Protein AF-A0A5N6IP30-F1 (afdb_monomer)

Structure (mmCIF, N/CA/C/O backbone):
data_AF-A0A5N6IP30-F1
#
_entry.id   AF-A0A5N6IP30-F1
#
loop_
_atom_site.group_PDB
_atom_site.id
_atom_site.type_symbol
_atom_site.label_atom_id
_atom_site.label_alt_id
_atom_site.label_comp_id
_atom_site.label_asym_id
_atom_site.label_entity_id
_atom_site.label_seq_id
_atom_site.pdbx_PDB_ins_code
_atom_site.Cartn_x
_atom_site.Cartn_y
_atom_site.Cartn_z
_atom_site.occupancy
_atom_site.B_iso_or_equiv
_atom_site.auth_seq_id
_atom_site.auth_comp_id
_atom_site.auth_asym_id
_atom_site.auth_atom_id
_atom_site.pdbx_PDB_model_num
ATOM 1 N N . MET A 1 1 ? -57.086 -64.176 5.648 1.00 40.88 1 MET A N 1
ATOM 2 C CA . MET A 1 1 ? -56.825 -62.726 5.551 1.00 40.88 1 MET A CA 1
ATOM 3 C C . MET A 1 1 ? -55.637 -62.489 4.635 1.00 40.88 1 MET A C 1
ATOM 5 O O . MET A 1 1 ? -54.570 -63.007 4.936 1.00 40.88 1 MET A O 1
ATOM 9 N N . PRO A 1 2 ? -55.810 -61.729 3.547 1.00 39.50 2 PRO A N 1
ATOM 10 C CA . PRO A 1 2 ? -54.737 -60.909 3.003 1.00 39.50 2 PRO A CA 1
ATOM 11 C C . PRO A 1 2 ? -55.154 -59.432 3.009 1.00 39.50 2 PRO A C 1
ATOM 13 O O . PRO A 1 2 ? -56.150 -59.035 2.406 1.00 39.50 2 PRO A O 1
ATOM 16 N N . THR A 1 3 ? -54.393 -58.635 3.749 1.00 39.88 3 THR A N 1
ATOM 17 C CA . THR A 1 3 ? -54.582 -57.197 3.942 1.00 39.88 3 THR A CA 1
ATOM 18 C C . THR A 1 3 ? -54.151 -56.447 2.683 1.00 39.88 3 THR A C 1
ATOM 20 O O . THR A 1 3 ? -52.985 -56.484 2.297 1.00 39.88 3 THR A O 1
ATOM 23 N N . ILE A 1 4 ? -55.097 -55.768 2.035 1.00 46.53 4 ILE A N 1
ATOM 24 C CA . ILE A 1 4 ? -54.843 -54.873 0.902 1.00 46.53 4 ILE A CA 1
ATOM 25 C C . ILE A 1 4 ? -54.331 -53.545 1.469 1.00 46.53 4 ILE A C 1
ATOM 27 O O . ILE A 1 4 ? -55.055 -52.847 2.175 1.00 46.53 4 ILE A O 1
ATOM 31 N N . VAL A 1 5 ? -53.080 -53.199 1.167 1.00 50.31 5 VAL A N 1
ATOM 32 C CA . VAL A 1 5 ? -52.480 -51.899 1.504 1.00 50.31 5 VAL A CA 1
ATOM 33 C C . VAL A 1 5 ? -52.695 -50.948 0.317 1.00 50.31 5 VAL A C 1
ATOM 35 O O . VAL A 1 5 ? -52.409 -51.339 -0.820 1.00 50.31 5 VAL A O 1
ATOM 38 N N . PRO A 1 6 ? -53.202 -49.717 0.513 1.00 44.88 6 PRO A N 1
ATOM 39 C CA . PRO A 1 6 ? -53.443 -48.798 -0.592 1.00 44.88 6 PRO A CA 1
ATOM 40 C C . PRO A 1 6 ? -52.127 -48.219 -1.134 1.00 44.88 6 PRO A C 1
ATOM 42 O O . PRO A 1 6 ? -51.215 -47.872 -0.386 1.00 44.88 6 PRO A O 1
ATOM 45 N N . LYS A 1 7 ? -52.041 -48.100 -2.466 1.00 46.06 7 LYS A N 1
ATOM 46 C CA . LYS A 1 7 ? -50.934 -47.451 -3.183 1.00 46.06 7 LYS A CA 1
ATOM 47 C C . LYS A 1 7 ? -50.895 -45.956 -2.851 1.00 46.06 7 LYS A C 1
ATOM 49 O O . LYS A 1 7 ? -51.679 -45.180 -3.395 1.00 46.06 7 LYS A O 1
ATOM 54 N N . THR A 1 8 ? -49.959 -45.546 -2.002 1.00 44.69 8 THR A N 1
ATOM 55 C CA . THR A 1 8 ? -49.670 -44.129 -1.755 1.00 44.69 8 THR A CA 1
ATOM 56 C C . THR A 1 8 ? -48.945 -43.526 -2.956 1.00 44.69 8 THR A C 1
ATOM 58 O O . THR A 1 8 ? -47.871 -43.971 -3.360 1.00 44.69 8 THR A O 1
ATOM 61 N N . LYS A 1 9 ? -49.562 -42.498 -3.536 1.00 42.03 9 LYS A N 1
ATOM 62 C CA . LYS A 1 9 ? -49.030 -41.656 -4.609 1.00 42.03 9 LYS A CA 1
ATOM 63 C C . LYS A 1 9 ? -47.866 -40.835 -4.035 1.00 42.03 9 LYS A C 1
ATOM 65 O O . LYS A 1 9 ? -48.090 -39.955 -3.209 1.00 42.03 9 LYS A O 1
ATOM 70 N N . VAL A 1 10 ? -46.630 -41.132 -4.435 1.00 38.47 10 VAL A N 1
ATOM 71 C CA . VAL A 1 10 ? -45.460 -40.320 -4.063 1.00 38.47 10 VAL A CA 1
ATOM 72 C C . VAL A 1 10 ? -45.526 -39.017 -4.856 1.00 38.47 10 VAL A C 1
ATOM 74 O O . VAL A 1 10 ? -45.307 -39.005 -6.065 1.00 38.47 10 VAL A O 1
ATOM 77 N N . ILE A 1 11 ? -45.873 -37.921 -4.185 1.00 40.28 11 ILE A N 1
ATOM 78 C CA . ILE A 1 11 ? -45.711 -36.571 -4.726 1.00 40.28 11 ILE A CA 1
ATOM 79 C C . ILE A 1 11 ? -44.256 -36.184 -4.459 1.00 40.28 11 ILE A C 1
ATOM 81 O O . ILE A 1 11 ? -43.878 -35.921 -3.320 1.00 40.28 11 ILE A O 1
ATOM 85 N N . LEU A 1 12 ? -43.429 -36.194 -5.506 1.00 36.91 12 LEU A N 1
ATOM 86 C CA . LEU A 1 12 ? -42.107 -35.574 -5.477 1.00 36.91 12 LEU A CA 1
ATOM 87 C C . LEU A 1 12 ? -42.297 -34.063 -5.309 1.00 36.91 12 LEU A C 1
ATOM 89 O O . LEU A 1 12 ? -42.649 -33.365 -6.259 1.00 36.91 12 LEU A O 1
ATOM 93 N N . LEU A 1 13 ? -42.080 -33.561 -4.094 1.00 36.84 13 LEU A N 1
ATOM 94 C CA . LEU A 1 13 ? -41.801 -32.143 -3.895 1.00 36.84 13 LEU A CA 1
ATOM 95 C C . LEU A 1 13 ? -40.489 -31.821 -4.627 1.00 36.84 13 LEU A C 1
ATOM 97 O O . LEU A 1 13 ? -39.550 -32.622 -4.544 1.00 36.84 13 LEU A O 1
ATOM 101 N N . PRO A 1 14 ? -40.393 -30.691 -5.348 1.00 39.78 14 PRO A N 1
ATOM 102 C CA . PRO A 1 14 ? -39.142 -30.305 -5.970 1.00 39.78 14 PRO A CA 1
ATOM 103 C C . PRO A 1 14 ? -38.099 -30.145 -4.865 1.00 39.78 14 PRO A C 1
ATOM 105 O O . PRO A 1 14 ? -38.261 -29.346 -3.942 1.00 39.78 14 PRO A O 1
ATOM 108 N N . VAL A 1 15 ? -37.040 -30.949 -4.956 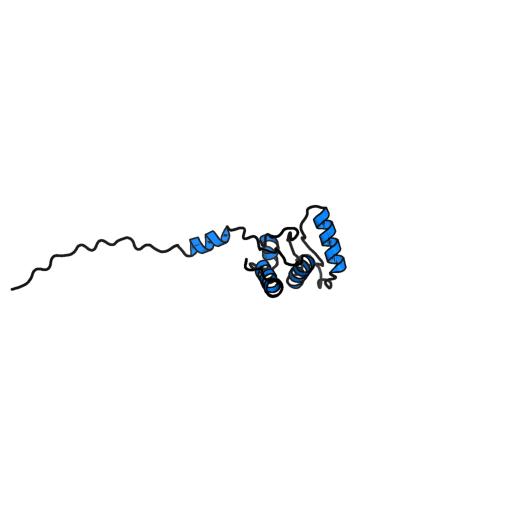1.00 40.53 15 VAL A N 1
ATOM 109 C CA . VAL A 1 15 ? -35.828 -30.778 -4.162 1.00 40.53 15 VAL A CA 1
ATOM 110 C C . VAL A 1 15 ? -35.389 -29.343 -4.396 1.00 40.53 15 VAL A C 1
ATOM 112 O O . VAL A 1 15 ? -35.053 -28.976 -5.522 1.00 40.53 15 VAL A O 1
ATOM 115 N N . HIS A 1 16 ? -35.436 -28.524 -3.346 1.00 41.59 16 HIS A N 1
ATOM 116 C CA . HIS A 1 16 ? -34.741 -27.250 -3.328 1.00 41.59 16 HIS A CA 1
ATOM 117 C C . HIS A 1 16 ? -33.266 -27.566 -3.573 1.00 41.59 16 HIS A C 1
ATOM 119 O O . HIS A 1 16 ? -32.516 -27.919 -2.664 1.00 41.59 16 HIS A O 1
ATOM 125 N N . THR A 1 17 ? -32.853 -27.493 -4.836 1.00 45.25 17 THR A N 1
ATOM 126 C CA . THR A 1 17 ? -31.457 -27.332 -5.193 1.00 45.25 17 THR A CA 1
ATOM 127 C C . THR A 1 17 ? -31.031 -26.051 -4.500 1.00 45.25 17 THR A C 1
ATOM 129 O O . THR A 1 17 ? -31.531 -24.973 -4.834 1.00 45.25 17 THR A O 1
ATOM 132 N N . GLY A 1 18 ? -30.204 -26.199 -3.463 1.00 46.44 18 GLY A N 1
ATOM 133 C CA . GLY A 1 18 ? -29.631 -25.090 -2.712 1.00 46.44 18 GLY A CA 1
ATOM 134 C C . GLY A 1 18 ? -28.986 -24.054 -3.636 1.00 46.44 18 GLY A C 1
ATOM 135 O O . GLY A 1 18 ? -28.799 -24.321 -4.828 1.00 46.44 18 GLY A O 1
ATOM 136 N N . PRO A 1 19 ? -28.651 -22.862 -3.111 1.00 43.72 19 PRO A N 1
ATOM 137 C CA . PRO A 1 19 ? -28.118 -21.789 -3.931 1.00 43.72 19 PRO A CA 1
ATOM 138 C C . PRO A 1 19 ? -26.917 -22.324 -4.703 1.00 43.72 19 PRO A C 1
ATOM 140 O O . PRO A 1 19 ? -25.958 -22.845 -4.128 1.00 43.72 19 PRO A O 1
ATOM 143 N N . CYS A 1 20 ? -27.043 -22.269 -6.029 1.00 38.72 20 CYS A N 1
ATOM 144 C CA . CYS A 1 20 ? -26.030 -22.703 -6.967 1.00 38.72 20 CYS A CA 1
ATOM 145 C C . CYS A 1 20 ? -24.698 -22.093 -6.515 1.00 38.72 20 CYS A C 1
ATOM 147 O O . CYS A 1 20 ? -24.625 -20.881 -6.302 1.00 38.72 20 CYS A O 1
ATOM 149 N N . LYS A 1 21 ? -23.653 -22.909 -6.331 1.00 47.88 21 LYS A N 1
ATOM 150 C CA . LYS A 1 21 ? -22.311 -22.423 -5.952 1.00 47.88 21 LYS A CA 1
ATOM 151 C C . LYS A 1 21 ? -21.829 -21.310 -6.893 1.00 47.88 21 LYS A C 1
ATOM 153 O O . LYS A 1 21 ? -21.077 -20.437 -6.475 1.00 47.88 21 LYS A O 1
ATOM 158 N N . ASP A 1 22 ? -22.355 -21.284 -8.115 1.00 45.81 22 ASP A N 1
ATOM 159 C CA . ASP A 1 22 ? -22.115 -20.239 -9.101 1.00 45.81 22 ASP A CA 1
ATOM 160 C C . ASP A 1 22 ? -22.817 -18.918 -8.782 1.00 45.81 22 ASP A C 1
ATOM 162 O O . ASP A 1 22 ? -22.266 -17.874 -9.095 1.00 45.81 22 ASP A O 1
ATOM 166 N N . ALA A 1 23 ? -23.985 -18.920 -8.134 1.00 45.25 23 ALA A N 1
ATOM 167 C CA . ALA A 1 23 ? -24.616 -17.696 -7.643 1.00 45.25 23 ALA A CA 1
ATOM 168 C C . ALA A 1 23 ? -23.803 -17.109 -6.484 1.00 45.25 23 ALA A C 1
ATOM 170 O O . ALA A 1 23 ? -23.466 -15.937 -6.538 1.00 45.25 23 ALA A O 1
ATOM 171 N N . LEU A 1 24 ? -23.345 -17.934 -5.532 1.00 41.94 24 LEU A N 1
ATOM 172 C CA . LEU A 1 24 ? -22.477 -17.477 -4.438 1.00 41.94 24 LEU A CA 1
ATOM 173 C C . LEU A 1 24 ? -21.122 -16.949 -4.956 1.00 41.94 24 LEU A C 1
ATOM 175 O O . LEU A 1 24 ? -20.662 -15.894 -4.528 1.00 41.94 24 LEU A O 1
ATOM 179 N N . HIS A 1 25 ? -20.515 -17.620 -5.943 1.00 41.66 25 HIS A N 1
ATOM 180 C CA . HIS A 1 25 ? -19.296 -17.142 -6.609 1.00 41.66 25 HIS A CA 1
ATOM 181 C C . HIS A 1 25 ? -19.522 -15.924 -7.521 1.00 41.66 25 HIS A C 1
ATOM 183 O O . HIS A 1 25 ? -18.588 -15.159 -7.755 1.00 41.66 25 HIS A O 1
ATOM 189 N N . LYS A 1 26 ? -20.734 -15.709 -8.045 1.00 36.84 26 LYS A N 1
ATOM 190 C CA . LYS A 1 26 ? -21.056 -14.573 -8.925 1.00 36.84 26 LYS A CA 1
ATOM 191 C C . LYS A 1 26 ? -21.545 -13.346 -8.146 1.00 36.84 26 LYS A C 1
ATOM 193 O O . LYS A 1 26 ? -21.279 -12.232 -8.590 1.00 36.84 26 LYS A O 1
ATOM 198 N N . GLU A 1 27 ? -22.146 -13.534 -6.971 1.00 35.75 27 GLU A N 1
ATOM 199 C CA . GLU A 1 27 ? -22.432 -12.480 -5.986 1.00 35.75 27 GLU A CA 1
ATOM 200 C C . GLU A 1 27 ? -21.117 -11.926 -5.402 1.00 35.75 27 GLU A C 1
ATOM 202 O O . GLU A 1 27 ? -20.918 -10.713 -5.366 1.00 35.75 27 GLU A O 1
ATOM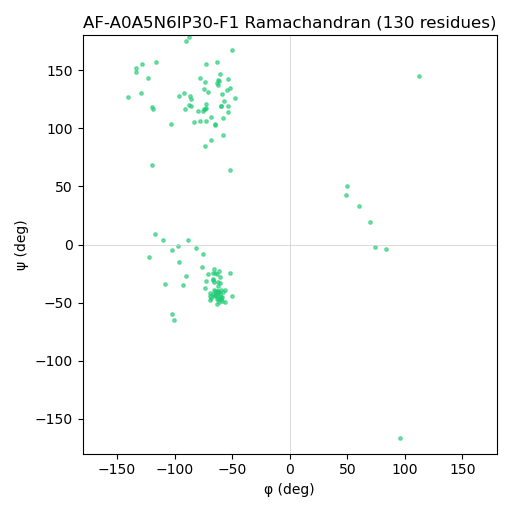 207 N N . LEU A 1 28 ? -20.152 -12.805 -5.086 1.00 43.44 28 LEU A N 1
ATOM 208 C CA . LEU A 1 28 ? -18.790 -12.424 -4.670 1.00 43.44 28 LEU A CA 1
ATOM 209 C C . LEU A 1 28 ? -18.001 -11.674 -5.759 1.00 43.44 28 LEU A C 1
ATOM 211 O O . LEU A 1 28 ? -17.115 -10.881 -5.446 1.00 43.44 28 LEU A O 1
ATOM 215 N N . ARG A 1 29 ? -18.340 -11.875 -7.039 1.00 40.78 29 ARG A N 1
ATOM 216 C CA . ARG A 1 29 ? -17.718 -11.191 -8.190 1.00 40.78 29 ARG A CA 1
ATOM 217 C C . ARG A 1 29 ? -18.267 -9.787 -8.467 1.00 40.78 29 ARG A C 1
ATOM 219 O O . ARG A 1 29 ? -17.781 -9.128 -9.385 1.00 40.78 29 ARG A O 1
ATOM 226 N N . ARG A 1 30 ? -19.276 -9.317 -7.723 1.00 37.44 30 ARG A N 1
ATOM 227 C CA . ARG A 1 30 ? -19.937 -8.018 -7.970 1.00 37.44 30 ARG A CA 1
ATOM 228 C C . ARG A 1 30 ? -19.914 -7.039 -6.807 1.00 37.44 30 ARG A C 1
ATOM 230 O O . ARG A 1 30 ? -20.204 -5.862 -6.995 1.00 37.44 30 ARG A O 1
ATOM 237 N N . SER A 1 31 ? -19.513 -7.492 -5.637 1.00 43.44 31 SER A N 1
ATOM 238 C CA . SER A 1 31 ? -19.272 -6.651 -4.479 1.00 43.44 31 SER A CA 1
ATOM 239 C C . SER A 1 31 ? -17.924 -5.948 -4.610 1.00 43.44 31 SER A C 1
ATOM 241 O O . SER A 1 31 ? -16.859 -6.542 -4.444 1.00 43.44 31 SER A O 1
ATOM 243 N N . SER A 1 32 ? -18.002 -4.655 -4.889 1.00 52.88 32 SER A N 1
ATOM 244 C CA . SER A 1 32 ? -17.036 -3.617 -4.550 1.00 52.88 32 SER A CA 1
ATOM 245 C C . SER A 1 32 ? -16.692 -3.642 -3.052 1.00 52.88 32 SER A C 1
ATOM 247 O O . SER A 1 32 ? -17.040 -2.713 -2.323 1.00 52.88 32 SER A O 1
ATOM 249 N N . HIS A 1 33 ? -16.076 -4.722 -2.561 1.00 71.31 33 HIS A N 1
ATOM 250 C CA . HIS A 1 33 ? -15.663 -4.844 -1.169 1.00 71.31 33 HIS A CA 1
ATOM 251 C C . HIS A 1 33 ? -14.527 -3.864 -0.935 1.00 71.31 33 HIS A C 1
ATOM 253 O O . HIS A 1 33 ? -13.351 -4.156 -1.148 1.00 71.31 33 HIS A O 1
ATOM 259 N N . GLN A 1 34 ? -14.913 -2.657 -0.546 1.00 89.69 34 GLN A N 1
ATOM 260 C CA . GLN A 1 34 ? -13.996 -1.716 0.040 1.00 89.69 34 GLN A CA 1
ATOM 261 C C . GLN A 1 34 ? -13.319 -2.393 1.234 1.00 89.69 34 GLN A C 1
ATOM 263 O O . GLN A 1 34 ? -13.971 -3.026 2.066 1.00 89.69 34 GLN A O 1
ATOM 268 N N . VAL A 1 35 ? -12.002 -2.273 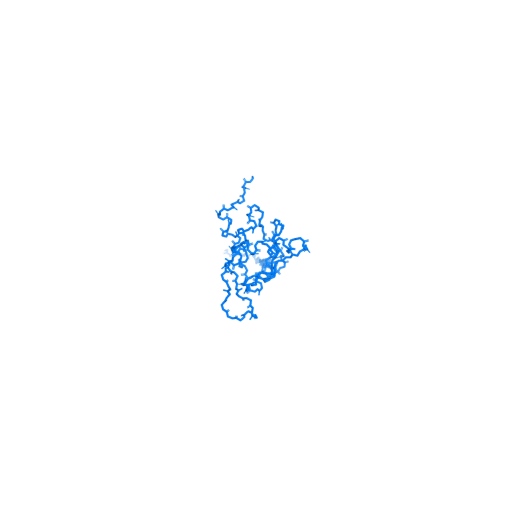1.306 1.00 93.50 35 VAL A N 1
ATOM 269 C CA . VAL A 1 35 ? -11.220 -2.766 2.431 1.00 93.50 35 VAL A CA 1
ATOM 270 C C . VAL A 1 35 ? -11.210 -1.681 3.499 1.00 93.50 35 VAL A C 1
ATOM 272 O O . VAL A 1 35 ? -10.843 -0.539 3.223 1.00 93.50 35 VAL A O 1
ATOM 275 N N . ASN A 1 36 ? -11.626 -2.030 4.716 1.00 94.69 36 ASN A N 1
ATOM 276 C CA . ASN A 1 36 ? -11.616 -1.114 5.852 1.00 94.69 36 ASN A CA 1
ATOM 277 C C . ASN A 1 36 ? -10.180 -0.898 6.355 1.00 94.69 36 ASN A C 1
ATOM 279 O O . ASN A 1 36 ? -9.548 -1.815 6.889 1.00 94.69 36 ASN A O 1
ATOM 283 N N . ILE A 1 37 ? -9.708 0.341 6.265 1.00 96.69 37 ILE A N 1
ATOM 284 C CA . ILE A 1 37 ? -8.389 0.800 6.715 1.00 96.69 37 ILE A CA 1
ATOM 285 C C . ILE A 1 37 ? -8.463 1.844 7.841 1.00 96.69 37 ILE A C 1
ATOM 287 O O . ILE A 1 37 ? -7.435 2.393 8.233 1.00 96.69 37 ILE A O 1
ATOM 291 N N . TYR A 1 38 ? -9.650 2.083 8.405 1.00 95.75 38 TYR A N 1
ATOM 292 C CA . TYR A 1 38 ? -9.864 2.960 9.558 1.00 95.75 38 TYR A CA 1
ATOM 293 C C . TYR A 1 38 ? -8.932 2.602 10.721 1.00 95.75 38 TYR A C 1
ATOM 295 O O . TYR A 1 38 ? -8.780 1.425 11.057 1.00 95.75 38 TYR A O 1
ATOM 303 N N . GLY A 1 39 ? -8.313 3.600 11.349 1.00 95.62 39 GLY A N 1
ATOM 304 C CA . GLY A 1 39 ? -7.439 3.408 12.512 1.00 95.62 39 GLY A CA 1
ATOM 305 C C . GLY A 1 39 ? -6.058 2.803 12.218 1.00 95.62 39 GLY A C 1
ATOM 306 O O . GLY A 1 39 ? -5.256 2.678 13.137 1.00 95.62 39 GLY A O 1
ATOM 307 N N . ILE A 1 40 ? -5.740 2.452 10.964 1.00 97.94 40 ILE A N 1
ATOM 308 C CA . ILE A 1 40 ? -4.368 2.102 10.567 1.00 97.94 40 ILE A CA 1
ATOM 309 C C . ILE A 1 40 ? -3.625 3.397 10.199 1.00 97.94 40 ILE A C 1
ATOM 311 O O . ILE A 1 40 ? -4.115 4.138 9.338 1.00 97.94 40 ILE A O 1
ATOM 315 N N . PRO A 1 41 ? -2.433 3.676 10.765 1.00 97.50 41 PRO A N 1
ATOM 316 C CA . PRO A 1 41 ? -1.621 4.814 10.344 1.00 97.50 41 PRO A CA 1
ATOM 317 C C . PRO A 1 41 ? -1.308 4.750 8.843 1.00 97.50 41 PRO A C 1
ATOM 319 O O . PRO A 1 41 ? -0.725 3.776 8.363 1.00 97.50 41 PRO A O 1
ATOM 322 N N . LYS A 1 42 ? -1.666 5.801 8.093 1.00 96.75 42 LYS A N 1
ATOM 323 C CA . LYS A 1 42 ? -1.547 5.834 6.621 1.00 96.75 42 LYS A CA 1
ATOM 324 C C . LYS A 1 42 ? -0.128 5.563 6.133 1.00 96.75 42 LYS A C 1
ATOM 326 O O . LYS A 1 42 ? 0.061 4.827 5.170 1.00 96.75 42 LYS A O 1
ATOM 331 N N . ARG A 1 43 ? 0.869 6.097 6.840 1.00 97.50 43 ARG A N 1
ATOM 332 C CA . ARG A 1 43 ? 2.285 5.891 6.525 1.00 97.50 43 ARG A CA 1
ATOM 333 C C . ARG A 1 43 ? 2.708 4.424 6.648 1.00 97.50 43 ARG A C 1
ATOM 335 O O . ARG A 1 43 ? 3.425 3.934 5.782 1.00 97.50 43 ARG A O 1
ATOM 342 N N . GLU A 1 44 ? 2.220 3.711 7.663 1.00 97.94 44 GLU A N 1
ATOM 343 C CA . GLU A 1 44 ? 2.491 2.275 7.825 1.00 97.94 44 GLU A CA 1
ATOM 344 C C . GLU A 1 44 ? 1.709 1.420 6.827 1.00 97.94 44 GLU A C 1
ATOM 346 O O . GLU A 1 44 ? 2.246 0.445 6.302 1.00 97.94 44 GLU A O 1
ATOM 351 N N . LEU A 1 45 ? 0.462 1.796 6.521 1.00 98.00 45 LEU A N 1
ATOM 352 C CA . LEU A 1 45 ? -0.314 1.151 5.464 1.00 98.00 45 LEU A CA 1
ATOM 353 C C . LEU A 1 45 ? 0.402 1.255 4.115 1.00 98.00 45 LEU A C 1
ATOM 355 O O . LEU A 1 45 ? 0.565 0.249 3.425 1.00 98.00 45 LEU A O 1
ATOM 359 N N . LEU A 1 46 ? 0.859 2.456 3.764 1.00 97.50 46 LEU A N 1
ATOM 360 C CA . LEU A 1 46 ? 1.576 2.718 2.523 1.00 97.50 46 LEU A CA 1
ATOM 361 C C . LEU A 1 46 ? 2.874 1.910 2.439 1.00 97.50 46 LEU A C 1
ATOM 363 O O . LEU A 1 46 ? 3.130 1.257 1.428 1.00 97.50 46 LEU A O 1
ATOM 367 N N . GLU A 1 47 ? 3.664 1.896 3.513 1.00 97.62 47 GLU A N 1
ATOM 368 C CA . GLU A 1 47 ? 4.884 1.093 3.574 1.00 97.62 47 GLU A CA 1
ATOM 369 C C . GLU A 1 47 ? 4.594 -0.402 3.385 1.00 97.62 47 GLU A C 1
ATOM 371 O O . GLU A 1 47 ? 5.279 -1.081 2.616 1.00 97.62 47 GLU A O 1
ATOM 376 N N . ALA A 1 48 ? 3.570 -0.927 4.061 1.00 97.56 48 ALA A N 1
ATOM 377 C CA . ALA A 1 48 ? 3.206 -2.333 3.959 1.00 97.56 48 ALA A CA 1
ATOM 378 C C . ALA A 1 48 ? 2.740 -2.697 2.544 1.00 97.56 48 ALA A C 1
ATOM 380 O O . ALA A 1 48 ? 3.176 -3.718 2.007 1.00 97.56 48 ALA A O 1
ATOM 381 N N . LEU A 1 49 ? 1.908 -1.861 1.917 1.00 97.12 49 LEU A N 1
ATOM 382 C CA . LEU A 1 49 ? 1.469 -2.058 0.536 1.00 97.12 49 LEU A CA 1
ATOM 383 C C . LEU A 1 49 ? 2.659 -2.055 -0.429 1.00 97.12 49 LEU A C 1
ATOM 385 O O . LEU A 1 49 ? 2.743 -2.940 -1.276 1.00 97.12 49 LEU A O 1
ATOM 389 N N . LEU A 1 50 ? 3.615 -1.138 -0.259 1.00 96.12 50 LEU A N 1
ATOM 390 C CA . LEU A 1 50 ? 4.8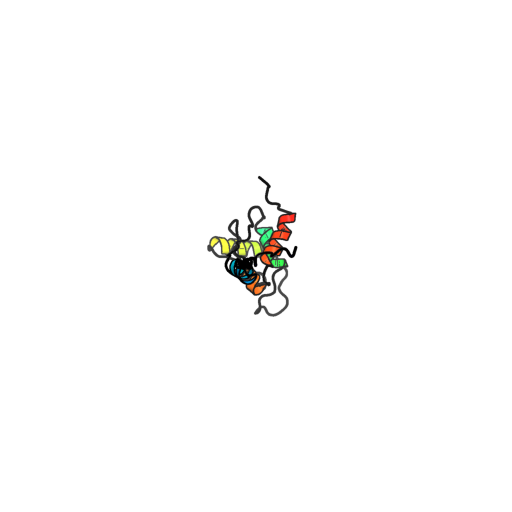28 -1.073 -1.080 1.00 96.12 50 LEU A CA 1
ATOM 391 C C . LEU A 1 50 ? 5.730 -2.291 -0.911 1.00 96.12 50 LEU A C 1
ATOM 393 O O . LEU A 1 50 ? 6.235 -2.826 -1.893 1.00 96.12 50 LEU A O 1
ATOM 397 N N . ARG A 1 51 ? 5.938 -2.755 0.322 1.00 95.12 51 ARG A N 1
ATOM 398 C CA . ARG A 1 51 ? 6.781 -3.930 0.592 1.00 95.12 51 ARG A CA 1
ATOM 399 C C . ARG A 1 51 ? 6.210 -5.221 0.003 1.00 95.12 51 ARG A C 1
ATOM 401 O O . ARG A 1 51 ? 6.979 -6.148 -0.230 1.00 95.12 51 ARG A O 1
ATOM 408 N N . ASN A 1 52 ? 4.896 -5.285 -0.210 1.00 94.94 52 ASN A N 1
ATOM 409 C CA . ASN A 1 52 ? 4.220 -6.449 -0.789 1.00 94.94 52 ASN A CA 1
ATOM 410 C C . ASN A 1 52 ? 3.849 -6.253 -2.270 1.00 94.94 52 ASN A C 1
ATOM 412 O O . ASN A 1 52 ? 3.373 -7.197 -2.892 1.00 94.94 52 ASN A O 1
ATOM 416 N N . ALA A 1 53 ? 4.070 -5.062 -2.835 1.00 94.19 53 ALA A N 1
ATOM 417 C CA . ALA A 1 53 ? 3.760 -4.784 -4.229 1.00 94.19 53 ALA A CA 1
ATOM 418 C C . ALA A 1 53 ? 4.825 -5.361 -5.172 1.00 94.19 53 ALA A C 1
ATOM 420 O O . ALA A 1 53 ? 6.029 -5.318 -4.896 1.00 94.19 53 ALA A O 1
ATOM 421 N N . LEU A 1 54 ? 4.368 -5.851 -6.319 1.00 91.00 54 LEU A N 1
ATOM 422 C CA . LEU A 1 54 ? 5.201 -6.251 -7.436 1.00 91.00 54 LEU A CA 1
ATOM 423 C C . LEU A 1 54 ? 5.786 -5.023 -8.141 1.00 91.00 54 LEU A C 1
ATOM 425 O O . LEU A 1 54 ? 5.259 -3.906 -8.094 1.00 91.00 54 LEU A O 1
ATOM 429 N N . THR A 1 55 ? 6.917 -5.247 -8.798 1.00 87.75 55 THR A N 1
ATOM 430 C CA . THR A 1 55 ? 7.573 -4.252 -9.644 1.00 87.75 55 THR A CA 1
ATOM 431 C C . THR A 1 55 ? 6.675 -3.889 -10.826 1.00 87.75 55 THR A C 1
ATOM 433 O O . THR A 1 55 ? 6.049 -4.766 -11.422 1.00 87.75 55 THR A O 1
ATOM 436 N N . ALA A 1 56 ? 6.622 -2.600 -11.166 1.00 81.75 56 ALA A N 1
ATOM 437 C CA . ALA A 1 56 ? 5.887 -2.118 -12.329 1.00 81.75 56 ALA A CA 1
ATOM 438 C C . ALA A 1 56 ? 6.453 -2.739 -13.615 1.00 81.75 56 ALA A C 1
ATOM 440 O O . ALA A 1 56 ? 7.664 -2.922 -13.753 1.00 81.75 56 ALA A O 1
ATOM 441 N N . ARG A 1 57 ? 5.570 -3.095 -14.552 1.00 72.88 57 ARG A N 1
ATOM 442 C CA . ARG A 1 57 ? 5.899 -3.948 -15.710 1.00 72.88 57 ARG A CA 1
ATOM 443 C C . ARG A 1 57 ? 6.973 -3.343 -16.620 1.00 72.88 57 ARG A C 1
ATOM 445 O O . ARG A 1 57 ? 7.748 -4.064 -17.242 1.00 72.88 57 ARG A O 1
ATOM 452 N N . ASP A 1 58 ? 6.984 -2.029 -16.714 1.00 75.69 58 ASP A N 1
ATOM 453 C CA . ASP A 1 58 ? 7.835 -1.189 -17.548 1.00 75.69 58 ASP A CA 1
ATOM 454 C C . ASP A 1 58 ? 9.051 -0.637 -16.789 1.00 75.69 58 ASP A C 1
ATOM 456 O O . ASP A 1 58 ? 9.932 -0.007 -17.385 1.00 75.69 58 ASP A O 1
ATOM 460 N N . TYR A 1 59 ? 9.176 -0.957 -15.497 1.00 77.56 59 TYR A N 1
ATOM 461 C CA . TYR A 1 59 ? 10.367 -0.641 -14.727 1.00 77.56 59 TYR A CA 1
ATOM 462 C C . TYR A 1 59 ? 11.532 -1.548 -15.142 1.00 77.56 59 TYR A C 1
ATOM 464 O O . TYR A 1 59 ? 11.501 -2.769 -14.980 1.00 77.56 59 TYR A O 1
ATOM 472 N N . LYS A 1 60 ? 12.597 -0.947 -15.680 1.00 78.00 60 LYS A N 1
ATOM 473 C CA . LYS A 1 60 ? 13.803 -1.679 -16.082 1.00 78.00 60 LYS A CA 1
ATOM 474 C C . LYS A 1 60 ? 14.745 -1.850 -14.890 1.00 78.00 60 LYS A C 1
ATOM 476 O O . LYS A 1 60 ? 15.273 -0.870 -14.373 1.00 78.00 60 LYS A O 1
ATOM 481 N N . GLY A 1 61 ? 15.018 -3.101 -14.524 1.00 79.44 61 GLY A N 1
ATOM 482 C CA . GLY A 1 61 ? 15.975 -3.461 -13.474 1.00 79.44 61 GLY A CA 1
ATOM 483 C C . GLY A 1 61 ? 15.331 -3.699 -12.107 1.00 79.44 61 GLY A C 1
ATOM 484 O O . GLY A 1 61 ? 14.119 -3.864 -11.991 1.00 79.44 61 GLY A O 1
ATOM 485 N N . ASN A 1 62 ? 16.160 -3.752 -11.063 1.00 82.31 62 ASN A N 1
ATOM 486 C CA . ASN A 1 62 ? 15.682 -3.969 -9.698 1.00 82.31 62 ASN A CA 1
ATOM 487 C C . ASN A 1 62 ? 15.008 -2.698 -9.163 1.00 82.31 62 ASN A C 1
ATOM 489 O O . ASN A 1 62 ? 15.597 -1.620 -9.283 1.00 82.31 62 ASN A O 1
ATOM 493 N N . PRO A 1 63 ? 13.821 -2.795 -8.537 1.00 85.12 63 PRO A N 1
ATOM 494 C CA . PRO A 1 63 ? 13.161 -1.629 -7.976 1.00 85.12 63 PRO A CA 1
ATOM 495 C C . PRO A 1 63 ? 14.028 -1.020 -6.863 1.00 85.12 63 PRO A C 1
ATOM 497 O O . PRO A 1 63 ? 14.629 -1.758 -6.072 1.00 85.12 63 PRO A O 1
ATOM 500 N N . PRO A 1 64 ? 14.084 0.317 -6.754 1.00 87.06 64 PRO A N 1
ATOM 501 C CA . PRO A 1 64 ? 14.916 0.982 -5.770 1.00 87.06 64 PRO A CA 1
ATOM 502 C C . PRO A 1 64 ? 14.465 0.619 -4.347 1.00 87.06 64 PRO A C 1
ATOM 504 O O . PRO A 1 64 ? 13.298 0.244 -4.128 1.00 87.06 64 PRO A O 1
ATOM 507 N N . PRO A 1 65 ? 15.368 0.748 -3.359 1.00 90.62 65 PRO A N 1
ATOM 508 C CA . PRO A 1 65 ? 14.999 0.662 -1.955 1.00 90.62 65 PRO A CA 1
ATOM 509 C C . PRO A 1 65 ? 13.869 1.641 -1.619 1.00 90.62 65 PRO A C 1
ATOM 511 O O . PRO A 1 65 ? 13.826 2.762 -2.131 1.00 90.62 65 PRO A O 1
ATOM 514 N N . ILE A 1 66 ? 12.955 1.220 -0.746 1.00 94.25 66 ILE A N 1
ATOM 515 C CA . ILE A 1 66 ? 11.847 2.065 -0.292 1.00 94.25 66 ILE A CA 1
ATOM 516 C C . ILE A 1 66 ? 12.401 3.094 0.700 1.00 94.25 66 ILE A C 1
ATOM 518 O O . ILE A 1 66 ? 12.855 2.732 1.784 1.00 94.25 66 ILE A O 1
ATOM 522 N N . ASN A 1 67 ? 12.341 4.375 0.335 1.00 95.06 67 ASN A N 1
ATOM 523 C CA . ASN A 1 67 ? 12.605 5.493 1.238 1.00 95.06 67 ASN A CA 1
ATOM 524 C C . ASN A 1 67 ? 11.266 6.118 1.649 1.00 95.06 67 ASN A C 1
ATOM 526 O O . ASN A 1 67 ? 10.657 6.850 0.867 1.00 95.06 67 ASN A O 1
ATOM 530 N N . MET A 1 68 ? 10.817 5.834 2.874 1.00 96.69 68 MET A N 1
ATOM 531 C CA . MET A 1 68 ? 9.499 6.274 3.337 1.00 96.69 68 MET A CA 1
ATOM 532 C C . MET A 1 68 ? 9.362 7.790 3.491 1.00 96.69 68 MET A C 1
ATOM 534 O O . MET A 1 68 ? 8.248 8.282 3.366 1.00 96.69 68 MET A O 1
ATOM 538 N N . ASP A 1 69 ? 10.443 8.548 3.693 1.00 96.50 69 ASP A N 1
ATOM 539 C CA . ASP A 1 69 ? 10.357 10.016 3.738 1.00 96.50 69 ASP A CA 1
ATOM 540 C C . ASP A 1 69 ? 10.031 10.599 2.367 1.00 96.50 69 ASP A C 1
ATOM 542 O O . ASP A 1 69 ? 9.204 11.501 2.245 1.00 96.50 69 ASP A O 1
ATOM 546 N N . ARG A 1 70 ? 10.654 10.061 1.315 1.00 94.94 70 ARG A N 1
ATOM 547 C CA . ARG A 1 70 ? 10.360 10.466 -0.061 1.00 94.94 70 ARG A CA 1
ATOM 548 C C . ARG A 1 70 ? 8.969 10.007 -0.491 1.00 94.94 70 ARG A C 1
ATOM 550 O O . ARG A 1 70 ? 8.209 10.806 -1.025 1.00 94.94 70 ARG A O 1
ATOM 557 N N . VAL A 1 71 ? 8.638 8.744 -0.235 1.00 96.19 71 VAL A N 1
ATOM 558 C CA . VAL A 1 71 ? 7.321 8.169 -0.547 1.00 96.19 71 VAL A CA 1
ATOM 559 C C . VAL A 1 71 ? 6.203 8.949 0.138 1.00 96.19 71 VAL A C 1
ATOM 561 O O . VAL A 1 71 ? 5.167 9.201 -0.467 1.00 96.19 71 VAL A O 1
ATOM 564 N N . TRP A 1 72 ? 6.409 9.350 1.393 1.00 97.12 72 TRP A N 1
ATOM 565 C CA . TRP A 1 72 ? 5.415 10.120 2.128 1.00 97.12 72 TRP A CA 1
ATOM 566 C C . TRP A 1 72 ? 5.175 11.497 1.500 1.00 97.12 72 TRP A C 1
ATOM 568 O O . TRP A 1 72 ? 4.027 11.892 1.346 1.00 97.12 72 TRP A O 1
ATOM 578 N N . LYS A 1 73 ? 6.228 12.175 1.025 1.00 95.94 73 LYS A N 1
ATOM 579 C CA . LYS A 1 73 ? 6.074 13.420 0.253 1.00 95.94 73 LYS A CA 1
ATOM 580 C C . LYS A 1 73 ? 5.296 13.205 -1.047 1.00 95.94 73 LYS A C 1
ATOM 582 O O . LYS A 1 73 ? 4.461 14.028 -1.399 1.00 95.94 73 LYS A O 1
ATOM 587 N N . GLU A 1 74 ? 5.550 12.106 -1.762 1.00 94.50 74 GLU A N 1
ATOM 588 C CA . GLU A 1 74 ? 4.795 11.755 -2.976 1.00 94.50 74 GLU A CA 1
ATOM 589 C C . GLU A 1 74 ? 3.303 11.529 -2.663 1.00 94.50 74 GLU A C 1
ATOM 591 O O . GLU A 1 74 ? 2.442 12.013 -3.396 1.00 94.50 74 GLU A O 1
ATOM 596 N N . TYR A 1 75 ? 2.997 10.878 -1.535 1.00 95.44 75 TYR A N 1
ATOM 597 C CA . TYR A 1 75 ? 1.632 10.743 -1.021 1.00 95.44 75 TYR A CA 1
ATOM 598 C C . TYR A 1 75 ? 0.985 12.097 -0.699 1.00 95.44 75 TYR A C 1
ATOM 600 O O . TYR A 1 75 ? -0.117 12.354 -1.175 1.00 95.44 75 TYR A O 1
ATOM 608 N N . GLU A 1 76 ? 1.663 12.976 0.045 1.00 95.50 76 GLU A N 1
ATOM 609 C CA . GLU A 1 76 ? 1.136 14.301 0.411 1.00 95.50 76 GLU A CA 1
ATOM 610 C C . GLU A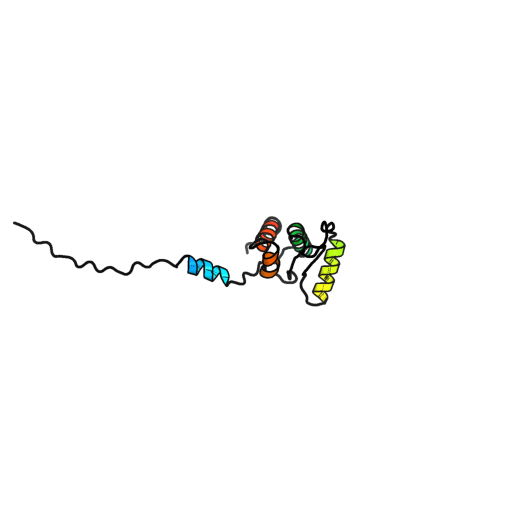 1 76 ? 0.824 15.154 -0.830 1.00 95.50 76 GLU A C 1
ATOM 612 O O . GLU A 1 76 ? -0.207 15.827 -0.885 1.00 95.50 76 GLU A O 1
ATOM 617 N N . MET A 1 77 ? 1.670 15.093 -1.867 1.00 94.88 77 MET A N 1
ATOM 618 C CA . MET A 1 77 ? 1.402 15.778 -3.138 1.00 94.88 77 MET A CA 1
ATOM 619 C C . MET A 1 77 ? 0.188 15.196 -3.871 1.00 94.88 77 MET A C 1
ATOM 621 O O . MET A 1 77 ? -0.638 15.959 -4.372 1.00 94.88 77 MET A O 1
ATOM 625 N N . ALA A 1 78 ? 0.066 13.865 -3.940 1.00 93.19 78 ALA A N 1
ATOM 626 C CA . ALA A 1 78 ? -1.080 13.210 -4.572 1.00 93.19 78 ALA A CA 1
ATOM 627 C C . ALA A 1 78 ? -2.384 13.538 -3.828 1.00 93.19 78 ALA A C 1
ATOM 629 O O . ALA A 1 78 ? -3.390 13.884 -4.449 1.00 93.19 78 ALA A O 1
ATOM 630 N N . GLU A 1 79 ? -2.348 13.523 -2.494 1.00 93.00 79 GLU A N 1
ATOM 631 C CA . GLU A 1 79 ? -3.469 13.904 -1.640 1.00 93.00 79 GLU A CA 1
ATOM 632 C C . GLU A 1 79 ? -3.907 15.352 -1.882 1.00 93.00 79 GLU A C 1
ATOM 634 O O . GLU A 1 79 ? -5.095 15.587 -2.115 1.00 93.00 79 GLU A O 1
ATOM 639 N N . ALA A 1 80 ? -2.962 16.297 -1.930 1.00 93.81 80 ALA A N 1
ATOM 640 C CA . ALA A 1 80 ? -3.236 17.702 -2.237 1.00 93.81 80 ALA A CA 1
ATOM 641 C C . ALA A 1 80 ? -3.863 17.905 -3.630 1.00 93.81 80 ALA A C 1
ATOM 643 O O . ALA A 1 80 ? -4.624 18.848 -3.842 1.00 93.81 80 ALA A O 1
ATOM 644 N N . GLN A 1 81 ? -3.579 17.008 -4.578 1.00 93.81 81 GLN A N 1
ATOM 645 C CA . GLN A 1 81 ? -4.148 17.010 -5.931 1.00 93.81 81 GLN A CA 1
ATOM 646 C C . GLN A 1 81 ? -5.463 16.229 -6.043 1.00 93.81 81 GLN A C 1
ATOM 648 O O . GLN A 1 81 ? -6.018 16.100 -7.134 1.00 93.81 81 GLN A O 1
ATOM 653 N N . ASN A 1 82 ? -5.984 15.723 -4.925 1.00 91.25 82 ASN A N 1
ATOM 654 C CA . ASN A 1 82 ? -7.157 14.864 -4.858 1.00 91.25 82 ASN A CA 1
ATOM 655 C C . ASN A 1 82 ? -7.007 13.535 -5.641 1.00 91.25 82 ASN A C 1
ATOM 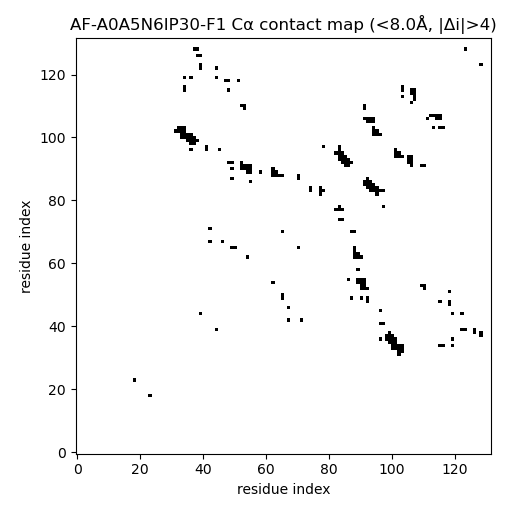657 O O . ASN A 1 82 ? -7.978 13.015 -6.193 1.00 91.25 82 ASN A O 1
ATOM 661 N N . GLN A 1 83 ? -5.790 12.989 -5.695 1.00 91.56 83 GLN A N 1
ATOM 662 C CA . GLN A 1 83 ? -5.428 11.790 -6.453 1.00 91.56 83 GLN A CA 1
ATOM 663 C C . GLN A 1 83 ? -4.967 10.644 -5.539 1.00 91.56 83 GLN A C 1
ATOM 665 O O . GLN A 1 83 ? -4.532 10.851 -4.407 1.00 91.56 83 GLN A O 1
ATOM 670 N N . GLY A 1 84 ? -5.072 9.414 -6.049 1.00 90.81 84 GLY A N 1
ATOM 671 C CA . GLY A 1 84 ? -4.465 8.228 -5.441 1.00 90.81 84 GLY A CA 1
ATOM 672 C C . GLY A 1 84 ? -3.027 8.004 -5.919 1.00 90.81 84 GLY A C 1
ATOM 673 O O . GLY A 1 84 ? -2.517 8.717 -6.780 1.00 90.81 84 GLY A O 1
ATOM 674 N N . LEU A 1 85 ? -2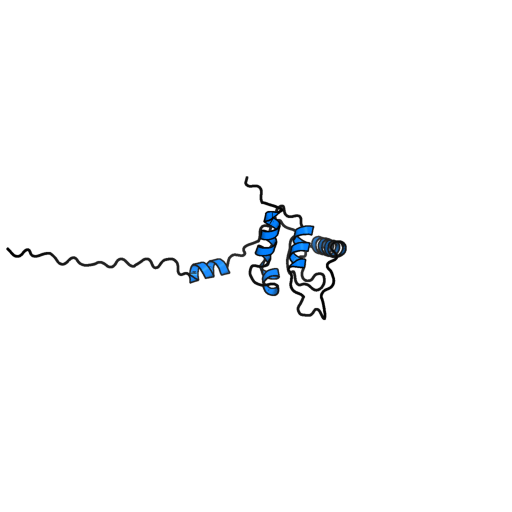.384 6.962 -5.396 1.00 92.62 85 LEU A N 1
ATOM 675 C CA . LEU A 1 85 ? -1.044 6.541 -5.797 1.00 92.62 85 LEU A CA 1
ATOM 676 C C . LEU A 1 85 ? -1.121 5.427 -6.840 1.00 92.62 85 LEU A C 1
ATOM 678 O O . LEU A 1 85 ? -1.769 4.403 -6.619 1.00 92.62 85 LEU A O 1
ATOM 682 N N . TRP A 1 86 ? -0.430 5.604 -7.964 1.00 90.81 86 TRP A N 1
ATOM 683 C CA . TRP A 1 86 ? -0.372 4.614 -9.044 1.00 90.81 86 TRP A CA 1
ATOM 684 C C . TRP A 1 86 ? 0.909 3.799 -9.007 1.00 90.81 86 TRP A C 1
ATOM 686 O O . TRP A 1 86 ? 0.856 2.603 -8.729 1.00 90.81 86 TRP A O 1
ATOM 696 N N . GLU A 1 87 ? 2.048 4.445 -9.223 1.00 90.69 87 GLU A N 1
ATOM 697 C CA . GLU A 1 87 ? 3.357 3.808 -9.186 1.00 90.69 87 GLU A CA 1
ATOM 698 C C . GLU A 1 87 ? 4.286 4.589 -8.280 1.00 90.69 87 GLU A C 1
ATOM 700 O O . GLU A 1 87 ? 4.405 5.807 -8.389 1.00 90.69 87 GLU A O 1
ATOM 705 N N . VAL A 1 88 ? 4.938 3.878 -7.368 1.00 90.94 88 VAL A N 1
ATOM 706 C CA . VAL A 1 88 ? 5.791 4.482 -6.350 1.00 90.94 88 VAL A CA 1
ATOM 707 C C . VAL A 1 88 ? 7.021 3.602 -6.185 1.00 90.94 88 VAL A C 1
ATOM 709 O O . VAL A 1 88 ? 6.920 2.389 -6.003 1.00 90.94 88 VAL A O 1
ATOM 712 N N . CYS A 1 89 ? 8.208 4.203 -6.290 1.00 89.00 89 CYS A N 1
ATOM 713 C CA . CYS A 1 89 ? 9.492 3.492 -6.222 1.00 89.00 89 CYS A CA 1
ATOM 714 C C . CYS A 1 89 ? 9.564 2.249 -7.141 1.00 89.00 89 CYS A C 1
ATOM 716 O O . CYS A 1 89 ? 10.043 1.194 -6.716 1.00 89.00 89 CYS A O 1
ATOM 718 N N . GLY A 1 90 ? 9.066 2.360 -8.379 1.00 88.88 90 GLY A N 1
ATOM 719 C CA . GLY A 1 90 ? 9.079 1.273 -9.368 1.00 88.88 90 GLY A CA 1
ATOM 720 C C . GLY A 1 90 ? 8.144 0.104 -9.043 1.00 88.88 90 GLY A C 1
ATOM 721 O O . GLY A 1 90 ? 8.362 -0.998 -9.538 1.00 88.88 90 GLY A O 1
ATOM 722 N N . ARG A 1 91 ? 7.143 0.304 -8.179 1.00 93.00 91 ARG A N 1
ATOM 723 C CA . ARG A 1 91 ? 6.153 -0.707 -7.783 1.00 93.00 91 ARG A CA 1
ATOM 724 C C . ARG A 1 91 ? 4.746 -0.208 -8.067 1.00 93.00 91 ARG A C 1
ATOM 726 O O . ARG A 1 91 ? 4.470 0.977 -7.873 1.00 93.00 91 ARG A O 1
ATOM 733 N N . THR A 1 92 ? 3.864 -1.110 -8.484 1.00 92.56 92 THR A N 1
ATOM 734 C CA . THR A 1 92 ? 2.484 -0.763 -8.842 1.00 92.56 92 THR A CA 1
ATOM 735 C C . THR A 1 92 ? 1.568 -0.879 -7.628 1.00 92.56 92 THR A C 1
ATOM 737 O O . THR A 1 92 ? 1.368 -1.959 -7.074 1.00 92.56 92 THR A O 1
ATOM 740 N N . LEU A 1 93 ? 0.999 0.253 -7.220 1.00 93.19 93 LEU A N 1
ATOM 741 C CA . LEU A 1 93 ? 0.065 0.367 -6.108 1.00 93.19 93 LEU A CA 1
ATOM 742 C C . LEU A 1 93 ? -1.381 0.485 -6.600 1.00 93.19 93 LEU A C 1
ATOM 744 O O . LEU A 1 93 ? -2.196 -0.361 -6.260 1.00 9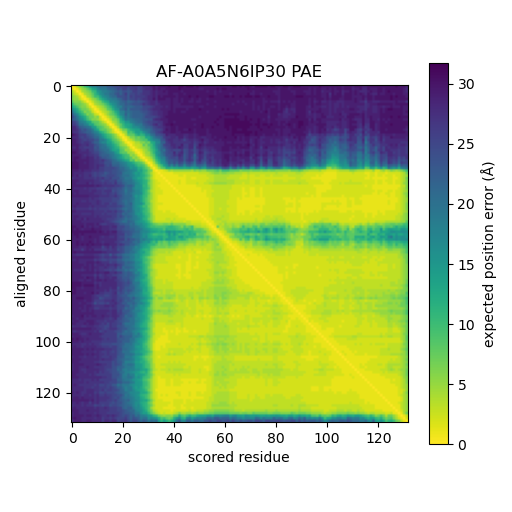3.19 93 LEU A O 1
ATOM 748 N N . LEU A 1 94 ? -1.706 1.507 -7.398 1.00 93.12 94 LEU A N 1
ATOM 749 C CA . LEU A 1 94 ? -3.076 1.796 -7.864 1.00 93.12 94 LEU A CA 1
ATOM 750 C C . LEU A 1 94 ? -4.119 1.808 -6.729 1.00 93.12 94 LEU A C 1
ATOM 752 O O . LEU A 1 94 ? -5.170 1.167 -6.811 1.00 93.12 94 LEU A O 1
ATOM 756 N N . VAL A 1 95 ? -3.825 2.552 -5.661 1.00 93.06 95 VAL A N 1
ATOM 757 C CA . VAL A 1 95 ? -4.701 2.690 -4.488 1.00 93.06 95 VAL A CA 1
ATOM 758 C C . VAL A 1 95 ? -4.954 4.140 -4.128 1.00 93.06 95 VAL A C 1
ATOM 760 O O . VAL A 1 95 ? -4.131 5.021 -4.358 1.00 93.06 95 VAL A O 1
ATOM 763 N N . ASP A 1 96 ? -6.080 4.359 -3.465 1.00 94.62 96 ASP A N 1
ATOM 764 C CA . ASP A 1 96 ? -6.365 5.580 -2.733 1.00 94.62 96 ASP A CA 1
ATOM 765 C C . ASP A 1 96 ? -6.563 5.220 -1.258 1.00 94.62 96 ASP A C 1
ATOM 767 O O . ASP A 1 96 ? -7.459 4.443 -0.925 1.00 94.62 96 ASP A O 1
ATOM 771 N N . ILE A 1 97 ? -5.681 5.729 -0.395 1.00 95.69 97 ILE A N 1
ATOM 772 C CA . ILE A 1 97 ? -5.667 5.416 1.041 1.00 95.69 97 ILE A CA 1
ATOM 773 C C . ILE A 1 97 ? -6.082 6.600 1.918 1.00 95.69 97 ILE A C 1
ATOM 775 O O . ILE A 1 97 ? -6.027 6.482 3.143 1.00 95.69 97 ILE A O 1
ATOM 779 N N . ARG A 1 98 ? -6.481 7.728 1.320 1.00 93.94 98 ARG A N 1
ATOM 780 C CA . ARG A 1 98 ? -6.799 8.974 2.040 1.00 93.94 98 ARG A CA 1
ATOM 781 C C . ARG A 1 98 ? -7.983 8.795 2.988 1.00 93.94 98 ARG A C 1
ATOM 783 O O . ARG A 1 98 ? -7.990 9.311 4.099 1.00 93.94 98 ARG A O 1
ATOM 790 N N . PHE A 1 99 ? -8.950 7.983 2.574 1.00 93.44 99 PHE A N 1
ATOM 791 C CA . PHE A 1 99 ? -10.175 7.700 3.317 1.00 93.44 99 PHE A CA 1
ATOM 792 C C . PHE A 1 99 ? -10.031 6.502 4.259 1.00 93.44 99 PHE A C 1
ATOM 794 O O . PHE A 1 99 ? -9.023 5.801 4.270 1.00 93.44 99 PHE A O 1
ATOM 801 N N . ASP A 1 100 ? -11.063 6.230 5.050 1.00 95.62 100 ASP A N 1
ATOM 802 C CA . ASP A 1 100 ? -11.112 5.088 5.977 1.00 95.62 100 ASP A CA 1
ATOM 803 C C . ASP A 1 100 ? -11.351 3.741 5.299 1.00 95.62 100 ASP A C 1
ATOM 805 O O . ASP A 1 100 ? -11.231 2.677 5.912 1.00 95.62 100 ASP A O 1
ATOM 809 N N . THR A 1 101 ? -11.655 3.779 4.013 1.00 95.25 101 THR A N 1
ATOM 810 C CA . THR A 1 101 ? -11.842 2.611 3.175 1.00 95.25 101 THR A CA 1
ATOM 811 C C . THR A 1 101 ? -11.076 2.790 1.871 1.00 95.25 101 THR A C 1
ATOM 813 O O . THR A 1 101 ? -10.846 3.908 1.414 1.00 95.25 101 THR A O 1
ATOM 816 N N . MET A 1 102 ? -10.660 1.681 1.266 1.00 93.56 102 MET A N 1
ATOM 817 C CA . MET A 1 102 ? -9.954 1.685 -0.016 1.00 93.56 10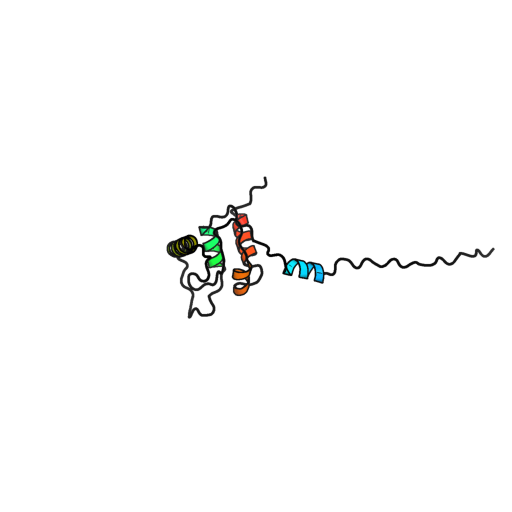2 MET A CA 1
ATOM 818 C C . MET A 1 102 ? -10.531 0.636 -0.959 1.00 93.56 102 MET A C 1
ATOM 820 O O . MET A 1 102 ? -10.990 -0.421 -0.528 1.00 93.56 102 MET A O 1
ATOM 824 N N . THR A 1 103 ? -10.489 0.901 -2.263 1.00 94.12 103 THR A N 1
ATOM 825 C CA . THR A 1 103 ? -10.896 -0.089 -3.270 1.00 94.12 103 THR A CA 1
ATOM 826 C C . THR A 1 103 ? -9.698 -0.972 -3.633 1.00 94.12 103 THR A C 1
ATOM 828 O O . THR A 1 103 ? -8.714 -0.444 -4.147 1.00 94.12 103 THR A O 1
ATOM 831 N N . PRO A 1 104 ? -9.760 -2.304 -3.434 1.00 93.94 104 PRO A N 1
ATOM 832 C CA . PRO A 1 104 ? -8.614 -3.186 -3.673 1.00 93.94 104 PRO A CA 1
ATOM 833 C C . PRO A 1 104 ? -8.366 -3.466 -5.160 1.00 93.94 104 PRO A C 1
ATOM 835 O O . PRO A 1 104 ? -7.267 -3.856 -5.532 1.00 93.94 104 PRO A O 1
ATOM 838 N N . LYS A 1 105 ? -9.368 -3.246 -6.025 1.00 92.44 105 LYS A N 1
ATOM 839 C CA . LYS A 1 105 ? -9.365 -3.660 -7.439 1.00 92.44 105 LYS A CA 1
ATOM 840 C C . LYS A 1 105 ? -8.105 -3.243 -8.208 1.00 92.44 105 LYS A C 1
ATOM 842 O O . LYS A 1 105 ? -7.595 -4.049 -8.976 1.00 92.44 105 LYS A O 1
ATOM 847 N N . GLY A 1 106 ? -7.646 -2.003 -8.026 1.00 91.69 106 GLY A N 1
ATOM 848 C CA . GLY A 1 106 ? -6.462 -1.483 -8.715 1.00 91.69 106 GLY A CA 1
ATOM 849 C C . GLY A 1 106 ? -5.175 -2.159 -8.249 1.00 91.69 106 GLY A C 1
ATOM 850 O O . GLY A 1 106 ? -4.391 -2.609 -9.073 1.00 91.69 106 GLY A O 1
ATOM 851 N N . TYR A 1 107 ? -4.991 -2.310 -6.940 1.00 94.44 107 TYR A N 1
ATOM 852 C CA . TYR A 1 107 ? -3.846 -3.027 -6.380 1.00 94.44 107 TYR A CA 1
ATOM 853 C C . TYR A 1 107 ? -3.842 -4.498 -6.792 1.00 94.44 107 TYR A C 1
ATOM 855 O O . TYR A 1 107 ? -2.851 -5.010 -7.312 1.00 94.44 107 TYR A O 1
ATOM 863 N N . ASP A 1 108 ? -4.967 -5.176 -6.598 1.00 94.62 108 ASP A N 1
ATOM 864 C CA . ASP A 1 108 ? -5.094 -6.614 -6.803 1.00 94.62 108 ASP A CA 1
ATOM 865 C C . ASP A 1 108 ? -4.941 -7.010 -8.278 1.00 94.62 108 ASP A C 1
ATOM 867 O O . ASP A 1 108 ? -4.415 -8.083 -8.567 1.00 94.62 108 ASP A O 1
ATOM 871 N N . SER A 1 109 ? -5.321 -6.151 -9.235 1.00 92.88 109 SER A N 1
ATOM 872 C CA . SER A 1 109 ? -5.164 -6.473 -10.661 1.00 92.88 109 SER A CA 1
ATOM 873 C C . SER A 1 109 ? -3.706 -6.597 -11.109 1.00 92.88 109 SER A C 1
ATOM 875 O O . SER A 1 109 ? -3.448 -7.226 -12.133 1.00 92.88 109 SER A O 1
ATOM 877 N N . PHE A 1 110 ? -2.765 -6.013 -10.363 1.00 91.56 110 PHE A N 1
ATOM 878 C CA . PHE A 1 110 ? -1.330 -6.083 -10.661 1.00 91.56 110 PHE A CA 1
ATOM 879 C C . PHE A 1 110 ? -0.573 -6.967 -9.680 1.00 91.56 110 PHE A C 1
ATOM 881 O O . PHE A 1 110 ? 0.377 -7.632 -10.077 1.00 91.56 110 PHE A O 1
ATOM 888 N N . ASN A 1 111 ? -0.996 -6.994 -8.417 1.00 91.75 111 ASN A N 1
ATOM 889 C CA . ASN A 1 111 ? -0.292 -7.698 -7.349 1.00 91.75 111 ASN A CA 1
ATOM 890 C C . ASN A 1 111 ? -0.853 -9.106 -7.084 1.00 91.75 111 ASN A C 1
ATOM 892 O O . ASN A 1 111 ? -0.180 -9.922 -6.461 1.00 91.75 111 ASN A O 1
ATOM 896 N N . GLY A 1 112 ? -2.049 -9.410 -7.598 1.00 91.94 112 GLY A N 1
ATOM 897 C CA . GLY A 1 112 ? -2.772 -10.671 -7.438 1.00 91.94 112 GLY A CA 1
ATOM 898 C C . GLY A 1 112 ? -4.045 -10.504 -6.601 1.00 91.94 112 GLY A C 1
ATOM 899 O O . GLY A 1 112 ? -4.094 -9.714 -5.659 1.00 91.94 112 GLY A O 1
ATOM 900 N N . GLU A 1 113 ? -5.090 -11.252 -6.950 1.00 93.69 113 GLU A N 1
ATOM 901 C CA . GLU A 1 113 ? -6.404 -11.152 -6.304 1.00 93.69 113 GLU A CA 1
ATOM 902 C C . GLU A 1 113 ? -6.330 -11.431 -4.791 1.00 93.69 113 GLU A C 1
ATOM 904 O O . GLU A 1 113 ? -5.767 -12.437 -4.359 1.00 93.69 113 GLU A O 1
ATOM 909 N N . GLY A 1 114 ? -6.898 -10.533 -3.975 1.00 91.94 114 GLY A N 1
ATOM 910 C CA . GLY A 1 114 ? -6.954 -10.660 -2.516 1.00 91.94 114 GLY A CA 1
ATOM 911 C C . GLY A 1 114 ? -5.705 -10.180 -1.768 1.00 91.94 114 GLY A C 1
ATOM 912 O O . GLY A 1 114 ? -5.709 -10.159 -0.531 1.00 91.94 114 GLY A O 1
ATOM 913 N N . TRP A 1 115 ? -4.648 -9.756 -2.468 1.00 94.44 115 TRP A N 1
ATOM 914 C CA . TRP A 1 115 ? -3.405 -9.323 -1.824 1.00 94.44 115 TRP A CA 1
ATOM 915 C C . TRP A 1 115 ? -3.559 -8.054 -0.996 1.00 94.44 115 TRP A C 1
ATOM 917 O O . TRP A 1 115 ? -3.010 -7.975 0.105 1.00 94.44 115 TRP A O 1
ATOM 927 N N . CYS A 1 116 ? -4.342 -7.084 -1.465 1.00 95.62 116 CYS A N 1
ATOM 928 C CA . CYS A 1 116 ? -4.636 -5.881 -0.700 1.00 95.62 116 CYS A CA 1
ATOM 929 C C . CYS A 1 116 ? -5.247 -6.228 0.665 1.00 95.62 116 CYS A C 1
ATOM 931 O O . CYS A 1 116 ? -4.791 -5.753 1.709 1.00 95.62 116 CYS A O 1
ATOM 933 N N . LEU A 1 117 ? -6.270 -7.089 0.669 1.00 95.50 117 LEU A N 1
ATOM 934 C CA . LEU A 1 117 ? -6.939 -7.516 1.896 1.00 95.50 117 LEU A CA 1
ATOM 935 C C . LEU A 1 117 ? -5.974 -8.266 2.819 1.00 95.50 117 LEU A C 1
ATOM 937 O O . LEU A 1 117 ? -5.972 -8.040 4.028 1.00 95.50 117 LEU A O 1
ATOM 941 N N . TYR A 1 118 ? -5.120 -9.122 2.261 1.00 95.94 118 TYR A N 1
ATOM 942 C CA . TYR A 1 118 ? -4.096 -9.823 3.027 1.00 95.94 118 TYR A CA 1
ATOM 943 C C . TYR A 1 118 ? -3.132 -8.858 3.741 1.00 95.94 118 TYR A C 1
ATOM 945 O O . TYR A 1 118 ? -2.852 -9.041 4.931 1.00 95.94 118 TYR A O 1
ATOM 953 N N . VAL A 1 119 ? -2.649 -7.816 3.054 1.00 97.19 119 VAL A N 1
ATOM 954 C CA . VAL A 1 119 ? -1.754 -6.803 3.643 1.00 97.19 119 VAL A CA 1
ATOM 955 C C . VAL A 1 119 ? -2.452 -6.055 4.777 1.00 97.19 119 VAL A C 1
ATOM 957 O O . VAL A 1 119 ? -1.895 -5.935 5.872 1.00 97.19 119 VAL A O 1
ATOM 960 N N . VAL A 1 120 ? -3.692 -5.614 4.558 1.00 96.75 120 VAL A N 1
ATOM 961 C CA . VAL A 1 120 ? -4.473 -4.928 5.595 1.00 96.75 120 VAL A CA 1
ATOM 962 C C . VAL A 1 120 ? -4.711 -5.847 6.794 1.00 96.75 120 VAL A C 1
ATOM 964 O O . VAL A 1 120 ? -4.476 -5.438 7.928 1.00 96.75 120 VAL A O 1
ATOM 967 N N . ASN A 1 121 ? -5.068 -7.113 6.575 1.00 95.81 121 ASN A N 1
ATOM 968 C CA . ASN A 1 121 ? -5.279 -8.084 7.652 1.00 95.81 121 ASN A CA 1
ATOM 969 C C . ASN A 1 121 ? -4.014 -8.350 8.479 1.00 95.81 121 ASN A C 1
ATOM 971 O O . ASN A 1 121 ? -4.107 -8.578 9.686 1.00 95.81 121 ASN A O 1
ATOM 975 N N . LYS A 1 122 ? -2.819 -8.286 7.876 1.00 96.69 122 LYS A N 1
ATOM 976 C CA . LYS A 1 122 ? -1.562 -8.325 8.641 1.00 96.69 122 LYS A CA 1
ATOM 977 C C . LYS A 1 122 ? -1.437 -7.127 9.575 1.00 96.69 122 LYS A C 1
ATOM 979 O O . LYS A 1 122 ? -1.120 -7.315 10.747 1.00 96.69 122 LYS A O 1
ATOM 984 N N . LEU A 1 123 ? -1.715 -5.921 9.081 1.00 97.19 123 LEU A N 1
ATOM 985 C CA . LEU A 1 123 ? -1.674 -4.705 9.894 1.00 97.19 123 LEU A CA 1
ATOM 986 C C . LEU A 1 123 ? -2.750 -4.699 10.978 1.00 97.19 123 LEU A C 1
ATOM 988 O O . LEU A 1 123 ? -2.487 -4.217 12.074 1.00 97.19 123 LEU A O 1
ATOM 992 N N . ARG A 1 124 ? -3.915 -5.308 10.735 1.00 95.69 124 ARG A N 1
ATOM 993 C CA . ARG A 1 124 ? -4.981 -5.448 11.739 1.00 95.69 124 ARG A CA 1
ATOM 994 C C . ARG A 1 124 ? -4.581 -6.243 12.974 1.00 95.69 124 ARG A C 1
ATOM 996 O O . ARG A 1 124 ? -5.156 -6.022 14.029 1.00 95.69 124 ARG A O 1
ATOM 1003 N N . LYS A 1 125 ? -3.561 -7.101 12.888 1.00 95.31 125 LYS A N 1
ATOM 1004 C CA . LYS A 1 125 ? -2.992 -7.755 14.078 1.00 95.31 125 LYS A CA 1
ATOM 1005 C C . LYS A 1 125 ? -2.304 -6.760 15.020 1.00 95.31 125 LYS A C 1
ATOM 1007 O O . LYS A 1 125 ? -2.268 -7.000 16.218 1.00 95.31 125 LYS A O 1
ATOM 1012 N N . LYS A 1 126 ? -1.755 -5.667 14.477 1.00 96.25 126 LYS A N 1
ATOM 1013 C CA . LYS A 1 126 ? -1.114 -4.572 15.226 1.00 96.25 126 LYS A CA 1
ATOM 1014 C C . LYS A 1 126 ? -2.101 -3.444 15.552 1.00 96.25 126 LYS A C 1
ATOM 1016 O O . LYS A 1 126 ? -2.011 -2.847 16.616 1.00 96.25 126 LYS A O 1
ATOM 1021 N N . TYR A 1 127 ? -3.042 -3.190 14.646 1.00 95.75 127 TYR A N 1
ATOM 1022 C CA . TYR A 1 127 ? -4.068 -2.150 14.727 1.00 95.75 127 TYR A CA 1
ATOM 1023 C C . TYR A 1 127 ? -5.469 -2.774 14.698 1.00 95.75 127 TYR A C 1
ATOM 1025 O O . TYR A 1 127 ? -6.176 -2.653 13.682 1.00 95.75 127 TYR A O 1
ATOM 1033 N N . PRO A 1 128 ? -5.856 -3.507 15.760 1.00 93.81 128 PRO A N 1
ATOM 1034 C CA . PRO A 1 128 ? -7.174 -4.117 15.828 1.00 93.81 128 PRO A CA 1
ATOM 1035 C C . PRO A 1 128 ? -8.254 -3.034 15.775 1.00 93.81 128 PRO A C 1
ATOM 1037 O O . PRO A 1 128 ? -8.065 -1.915 16.251 1.00 93.81 128 PRO A O 1
ATOM 1040 N N . LEU A 1 129 ? -9.389 -3.369 15.165 1.00 90.38 129 LEU A N 1
ATOM 1041 C CA . LEU A 1 129 ? -10.581 -2.542 15.294 1.00 90.38 129 LEU A CA 1
ATOM 1042 C C . LEU A 1 129 ? -11.097 -2.711 16.721 1.00 90.38 129 LEU A C 1
ATOM 1044 O O . LEU A 1 129 ? -11.211 -3.843 17.188 1.00 90.38 129 LEU A O 1
ATOM 1048 N N . ASP A 1 130 ? -11.376 -1.601 17.395 1.00 81.81 130 ASP A N 1
ATOM 1049 C CA . ASP A 1 130 ? -11.972 -1.628 18.727 1.00 81.81 130 ASP A CA 1
ATOM 1050 C C . ASP A 1 130 ? -13.336 -2.343 18.653 1.00 81.81 130 ASP A C 1
ATOM 1052 O O . ASP A 1 130 ? -14.200 -1.907 17.875 1.00 81.81 130 ASP A O 1
ATOM 1056 N N . PRO A 1 131 ? -13.530 -3.464 19.372 1.00 64.00 131 PRO A N 1
ATOM 1057 C CA . PRO A 1 131 ? -14.826 -4.110 19.473 1.00 64.00 131 PRO A CA 1
ATOM 1058 C C . PRO A 1 131 ? -15.710 -3.252 20.381 1.00 64.00 131 PRO A C 1
ATOM 1060 O O . PRO A 1 131 ? -15.778 -3.480 21.584 1.00 64.00 131 PRO A O 1
ATOM 1063 N N . ARG A 1 132 ? -16.346 -2.229 19.804 1.00 52.56 132 ARG A N 1
ATOM 1064 C CA . ARG A 1 132 ? -17.423 -1.501 20.486 1.00 52.56 132 ARG A CA 1
ATOM 1065 C C . ARG A 1 132 ? -18.512 -2.449 20.975 1.00 52.56 132 ARG A C 1
ATOM 1067 O O . ARG A 1 132 ? -18.859 -3.377 20.208 1.00 52.56 132 ARG A O 1
#

Solvent-accessible surface area (backbone atoms only — not comparable to full-atom values): 8211 Å² total; per-residue (Å²): 141,84,86,85,76,83,88,78,82,83,75,83,70,81,76,80,76,65,86,51,70,63,55,61,56,50,55,64,71,67,60,84,64,57,42,82,45,63,85,50,58,62,71,59,52,52,49,51,51,57,76,69,35,42,67,31,91,84,51,84,75,82,60,59,82,89,52,66,73,62,52,48,52,55,48,54,54,27,51,77,67,77,45,57,51,48,70,57,69,47,21,43,40,37,38,43,70,90,53,52,46,27,60,42,66,51,26,16,76,73,56,37,84,61,46,50,57,51,53,52,56,58,48,34,75,80,41,62,78,80,86,123

Foldseek 3Di:
DDDDDDDDDDDDDPPPPDDDVVVVVVVVVPDQPWAFQPQQDLLVLQVLLQVLFDFDPPDPDDQDDDDSVVVVVVVVVCVVVVHADAADSRTGAQWRPPDRTIGCVRRCVRRNPCVSVVSSVVSCVVRPDPPD

Sequence (132 aa):
MPTIVPKTKVILLPVHTGPCKDALHKELRRSSHQVNIYGIPKRELLEALLRNALTARDYKGNPPPINMDRVWKEYEMAEAQNQGLWEVCGRTLLVDIRFDTMTPKGYDSFNGEGWCLYVVNKLRKKYPLDPR

pLDDT: mean 79.91, std 22.24, range [35.75, 98.0]

Organism: NCBI:txid656917

Secondary structure (DSSP, 8-state):
-----------------PSPHHHHHHHTTT---PEE-TTS-HHHHHHHHHHHPPBPTT--SSPPP--HHHHHHHHHHHHHTT--EEEETTEEEEE--SSSEE-THHHHHHH-TTHHHHHHHHHHTTSPPP--

Mean predicted aligned error: 12.29 Å

Radius of gyration: 25.32 Å; Cα contacts (8 Å, |Δi|>4): 131; chains: 1; bounding box: 73×80×38 Å